Protein AF-A0A7S0NC81-F1 (afdb_monomer)

Foldseek 3Di:
DQDDFDADDPPVDVVSRVVSDDPCPPVSVVPDPDDDQWDWDDDDWKIKIKGQAPPDDPVQWDWDADQVQCWIWIDGPNDIDIDHHDPQWGDFPDWDCDPSMIITMTGGDDDD

Nearest PDB structures (foldseek):
  8elf-assembly1_B  TM=8.456E-01  e=1.551E-04  Arabidopsis thaliana
  8elf-assembly1_A  TM=8.293E-01  e=1.308E-04  Arabidopsis thaliana
  3eud-assembly3_C  TM=7.522E-01  e=1.593E-03  Saccharomyces cerevisiae
  3eud-assembly6_F  TM=7.547E-01  e=1.889E-03  Saccharomyces cerevisiae
  2k8q-assembly1_A  TM=7.021E-01  e=3.953E-03  Saccharomyces cerevisiae

Mean predicted aligned error: 7.85 Å

Structure (mmCIF, N/CA/C/O backbone):
data_AF-A0A7S0NC81-F1
#
_entry.id   AF-A0A7S0NC81-F1
#
loop_
_atom_site.group_PDB
_atom_site.id
_atom_site.type_symbol
_atom_site.label_atom_id
_atom_site.label_alt_id
_atom_site.label_comp_id
_atom_site.label_asym_id
_atom_site.label_entity_id
_atom_site.label_seq_id
_atom_site.pdbx_PDB_ins_code
_atom_site.Cartn_x
_atom_site.Cartn_y
_atom_site.Cartn_z
_atom_site.occupancy
_atom_site.B_iso_or_equiv
_atom_site.auth_seq_id
_atom_site.auth_comp_id
_atom_site.auth_asym_id
_atom_site.auth_atom_id
_atom_site.pdbx_PDB_model_num
ATOM 1 N N . ARG A 1 1 ? -0.190 -4.709 -15.721 1.00 59.72 1 ARG A N 1
ATOM 2 C CA . ARG A 1 1 ? 1.254 -5.066 -15.777 1.00 59.72 1 ARG A CA 1
ATOM 3 C C . ARG A 1 1 ? 2.016 -3.852 -16.285 1.00 59.72 1 ARG A C 1
ATOM 5 O O . ARG A 1 1 ? 1.555 -3.262 -17.250 1.00 59.72 1 ARG A O 1
ATOM 12 N N . LEU A 1 2 ? 3.126 -3.490 -15.638 1.00 68.62 2 LEU A N 1
ATOM 13 C CA . LEU A 1 2 ? 4.000 -2.402 -16.091 1.00 68.62 2 LEU A CA 1
ATOM 14 C C . LEU A 1 2 ? 4.603 -2.730 -17.467 1.00 68.62 2 LEU A C 1
ATOM 16 O O . LEU A 1 2 ? 4.988 -3.886 -17.679 1.00 68.62 2 LEU A O 1
ATOM 20 N N . PRO A 1 3 ? 4.698 -1.758 -18.389 1.00 75.62 3 PRO A N 1
ATOM 21 C CA . PRO A 1 3 ? 5.442 -1.959 -19.619 1.00 75.62 3 PRO A CA 1
ATOM 22 C C . PRO A 1 3 ? 6.932 -2.122 -19.287 1.00 75.62 3 PRO A C 1
ATOM 24 O O . PRO A 1 3 ? 7.490 -1.386 -18.473 1.00 75.62 3 PRO A O 1
ATOM 27 N N . VAL A 1 4 ? 7.567 -3.126 -19.890 1.00 81.88 4 VAL A N 1
ATOM 28 C CA . VAL A 1 4 ? 8.994 -3.416 -19.712 1.00 81.88 4 VAL A CA 1
ATOM 29 C C . VAL A 1 4 ? 9.707 -3.089 -21.014 1.00 81.88 4 VAL A C 1
ATOM 31 O O . VAL A 1 4 ? 9.436 -3.715 -22.039 1.00 81.88 4 VAL A O 1
ATOM 34 N N . PHE A 1 5 ? 10.638 -2.141 -20.961 1.00 83.44 5 PHE A N 1
ATOM 35 C CA . PHE A 1 5 ? 11.453 -1.748 -22.108 1.00 83.44 5 PHE A CA 1
ATOM 36 C C . PHE A 1 5 ? 12.825 -2.398 -22.007 1.00 83.44 5 PHE A C 1
ATOM 38 O O . PHE A 1 5 ? 13.465 -2.372 -20.955 1.00 83.44 5 PHE A O 1
ATOM 45 N N . ARG A 1 6 ? 13.282 -3.004 -23.104 1.00 86.88 6 ARG A N 1
ATOM 46 C CA . ARG A 1 6 ? 14.641 -3.536 -23.190 1.00 86.88 6 ARG A CA 1
ATOM 47 C C . ARG A 1 6 ? 15.541 -2.469 -23.782 1.00 86.88 6 ARG A C 1
ATOM 49 O O . ARG A 1 6 ? 15.322 -2.047 -24.912 1.00 86.88 6 ARG A O 1
ATOM 56 N N . LEU A 1 7 ? 16.548 -2.065 -23.019 1.00 88.38 7 LEU A N 1
ATOM 57 C CA . LEU A 1 7 ? 17.560 -1.129 -23.487 1.00 88.38 7 LEU A CA 1
ATOM 58 C C . LEU A 1 7 ? 18.722 -1.889 -24.142 1.00 88.38 7 LEU A C 1
ATOM 60 O O . LEU A 1 7 ? 19.076 -2.976 -23.670 1.00 88.38 7 LEU A O 1
ATOM 64 N N . PRO A 1 8 ? 19.320 -1.344 -25.215 1.00 88.12 8 PRO A N 1
ATOM 65 C CA . PRO A 1 8 ? 20.556 -1.881 -25.759 1.00 88.12 8 PRO A CA 1
ATOM 66 C C . PRO A 1 8 ? 21.715 -1.674 -24.763 1.00 88.12 8 PRO A C 1
ATOM 68 O O . PRO A 1 8 ? 21.668 -0.759 -23.936 1.00 88.12 8 PRO A O 1
ATOM 71 N N . PRO A 1 9 ? 22.765 -2.511 -24.812 1.00 87.50 9 PRO A N 1
ATOM 72 C CA . PRO A 1 9 ? 23.946 -2.330 -23.977 1.00 87.50 9 PRO A CA 1
ATOM 73 C C . PRO A 1 9 ? 24.643 -1.001 -24.298 1.00 87.50 9 PRO A C 1
ATOM 75 O O . PRO A 1 9 ? 24.825 -0.646 -25.463 1.00 87.50 9 PRO A O 1
ATOM 78 N N . LEU A 1 10 ? 25.059 -0.275 -23.258 1.00 83.81 10 LEU A N 1
ATOM 79 C CA . LEU A 1 10 ? 25.722 1.018 -23.403 1.00 83.81 10 LEU A CA 1
ATOM 80 C C . LEU A 1 10 ? 27.171 0.823 -23.882 1.00 83.81 10 LEU A C 1
ATOM 82 O O . LEU A 1 10 ? 28.087 0.665 -23.080 1.00 83.81 10 LEU A O 1
ATOM 86 N N . ALA A 1 11 ? 27.374 0.839 -25.199 1.00 84.12 11 ALA A N 1
ATOM 87 C CA . ALA A 1 11 ? 28.685 0.740 -25.851 1.00 84.12 11 ALA A CA 1
ATOM 88 C C . ALA A 1 11 ? 29.228 2.118 -26.290 1.00 84.12 11 ALA A C 1
ATOM 90 O O . ALA A 1 11 ? 29.854 2.245 -27.337 1.00 84.12 11 ALA A O 1
ATOM 91 N N . GLY A 1 12 ? 28.934 3.169 -25.517 1.00 84.44 12 GLY A N 1
ATOM 92 C CA . GLY A 1 12 ? 29.278 4.559 -25.849 1.00 84.44 12 GLY A CA 1
ATOM 93 C C . GLY A 1 12 ? 28.294 5.261 -26.795 1.00 84.44 12 GLY A C 1
ATOM 94 O O . GLY A 1 12 ? 28.376 6.476 -26.951 1.00 84.44 12 GLY A O 1
ATOM 95 N N . ASP A 1 13 ? 27.332 4.533 -27.367 1.00 86.75 13 ASP A N 1
ATOM 96 C CA . ASP A 1 13 ? 26.255 5.094 -28.186 1.00 86.75 13 ASP A CA 1
ATOM 9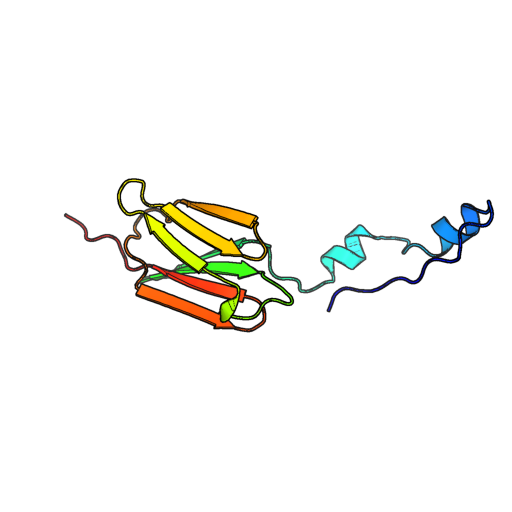7 C C . ASP A 1 13 ? 25.008 5.396 -27.339 1.00 86.75 13 ASP A C 1
ATOM 99 O O . ASP A 1 13 ? 24.139 4.548 -27.118 1.00 86.75 13 ASP A O 1
ATOM 103 N N . TRP A 1 14 ? 24.923 6.635 -26.855 1.00 88.44 14 TRP A N 1
ATOM 104 C CA . TRP A 1 14 ? 23.743 7.142 -26.152 1.00 88.44 14 TRP A CA 1
ATOM 105 C C . TRP A 1 14 ? 22.532 7.321 -27.074 1.00 88.44 14 TRP A C 1
ATOM 107 O O . TRP A 1 14 ? 21.403 7.247 -26.596 1.00 88.44 14 TRP A O 1
ATOM 117 N N . GLY A 1 15 ? 22.740 7.502 -28.383 1.00 89.19 15 GLY A N 1
ATOM 118 C CA . GLY A 1 15 ? 21.661 7.683 -29.352 1.00 89.19 15 GLY A CA 1
ATOM 119 C C . GLY A 1 15 ? 20.794 6.434 -29.476 1.00 89.19 15 GLY A C 1
ATOM 120 O O . GLY A 1 15 ? 19.568 6.532 -29.440 1.00 89.19 15 GLY A O 1
ATOM 121 N N . ALA A 1 16 ? 21.417 5.253 -29.521 1.00 87.12 16 ALA A N 1
ATOM 122 C CA . ALA A 1 16 ? 20.707 3.973 -29.519 1.00 87.12 16 ALA A CA 1
ATOM 123 C C . ALA A 1 16 ? 19.889 3.745 -28.235 1.00 87.12 16 ALA A C 1
ATOM 125 O O . ALA A 1 16 ? 18.769 3.236 -28.292 1.00 87.12 16 ALA A O 1
ATOM 126 N N . VAL A 1 17 ? 20.420 4.144 -27.073 1.00 89.19 17 VAL A N 1
ATOM 127 C CA . VAL A 1 17 ? 19.711 4.035 -25.787 1.00 89.19 17 VAL A CA 1
ATOM 128 C C . VAL A 1 17 ? 18.529 5.002 -25.735 1.00 89.19 17 VAL A C 1
ATOM 130 O O . VAL A 1 17 ? 17.425 4.588 -25.387 1.00 89.19 17 VAL A O 1
ATOM 133 N N . THR A 1 18 ? 18.723 6.265 -26.121 1.00 87.56 18 THR A N 1
ATOM 134 C CA . THR A 1 18 ? 17.650 7.269 -26.144 1.00 87.56 18 THR A CA 1
ATOM 135 C C . THR A 1 18 ? 16.569 6.926 -27.168 1.00 87.56 18 THR A C 1
ATOM 137 O O . THR A 1 18 ? 15.392 7.090 -26.871 1.00 87.56 18 THR A O 1
ATOM 140 N N . GLY A 1 19 ? 16.933 6.388 -28.335 1.00 87.00 19 GLY A N 1
ATOM 141 C CA . GLY A 1 19 ? 15.972 5.947 -29.350 1.00 87.00 19 GLY A CA 1
ATOM 142 C C . GLY A 1 19 ? 15.171 4.698 -28.963 1.00 87.00 19 GLY A C 1
ATOM 143 O O . GLY A 1 19 ? 14.086 4.484 -29.495 1.00 87.00 19 GLY A O 1
ATOM 144 N N . ALA A 1 20 ? 15.681 3.879 -28.037 1.00 86.25 20 ALA A N 1
ATOM 145 C CA . ALA A 1 20 ? 14.964 2.726 -27.489 1.00 86.25 20 ALA A CA 1
ATOM 146 C C . ALA A 1 20 ? 13.993 3.101 -26.357 1.00 86.25 20 ALA A C 1
ATOM 148 O O . ALA A 1 20 ? 13.147 2.286 -25.978 1.00 86.25 20 ALA A O 1
ATOM 149 N N . LEU A 1 21 ? 14.117 4.312 -25.800 1.00 86.81 21 LEU A N 1
ATOM 150 C CA . LEU A 1 21 ? 13.153 4.824 -24.837 1.00 86.81 21 LEU A CA 1
ATOM 151 C C . LEU A 1 21 ? 11.846 5.189 -25.548 1.00 86.81 21 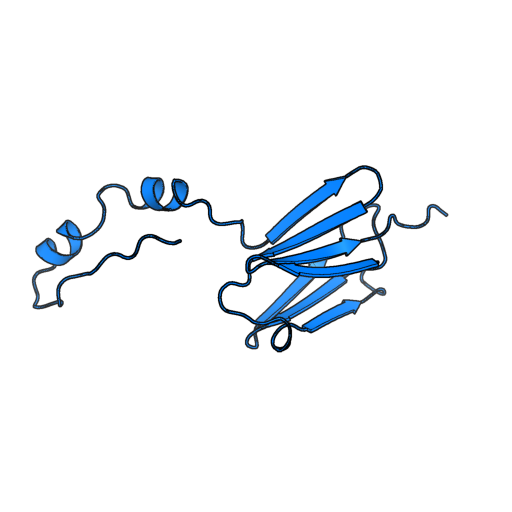LEU A C 1
ATOM 153 O O . LEU A 1 21 ? 11.850 5.618 -26.704 1.00 86.81 21 LEU A O 1
ATOM 157 N N . PRO A 1 22 ? 10.706 5.041 -24.865 1.00 82.44 22 PRO A N 1
ATOM 158 C CA . PRO A 1 22 ? 9.451 5.468 -25.438 1.00 82.44 22 PRO A CA 1
ATOM 159 C C . PRO A 1 22 ? 9.425 6.987 -25.603 1.00 82.44 22 PRO A C 1
ATOM 161 O O . PRO A 1 22 ? 9.829 7.720 -24.703 1.00 82.44 22 PRO A O 1
ATOM 164 N N . ALA A 1 23 ? 8.909 7.446 -26.747 1.00 80.06 23 ALA A N 1
ATOM 165 C CA . ALA A 1 23 ? 8.839 8.868 -27.090 1.00 80.06 23 ALA A CA 1
ATOM 166 C C . ALA A 1 23 ? 8.031 9.700 -26.079 1.00 80.06 23 ALA A C 1
ATOM 168 O O . ALA A 1 23 ? 8.292 10.887 -25.918 1.00 80.06 23 ALA A O 1
ATOM 169 N N . ASP A 1 24 ? 7.077 9.067 -25.392 1.00 77.56 24 ASP A N 1
ATOM 170 C CA . ASP A 1 24 ? 6.286 9.678 -24.330 1.00 77.56 24 ASP A CA 1
ATOM 171 C C . ASP A 1 24 ? 6.191 8.721 -23.134 1.00 77.56 24 ASP A C 1
ATOM 173 O O . ASP A 1 24 ? 5.305 7.864 -23.029 1.00 77.56 24 ASP A O 1
ATOM 177 N N . LEU A 1 25 ? 7.190 8.826 -22.258 1.00 77.06 25 LEU A N 1
ATOM 178 C CA . LEU A 1 25 ? 7.297 8.022 -21.045 1.00 77.06 25 LEU A CA 1
ATOM 179 C C . LEU A 1 25 ? 6.147 8.324 -20.070 1.00 77.06 25 LEU A C 1
ATOM 181 O O . LEU A 1 25 ? 5.648 7.411 -19.408 1.00 77.06 25 LEU A O 1
ATOM 185 N N . GLU A 1 26 ? 5.695 9.581 -20.017 1.00 75.50 26 GLU A N 1
ATOM 186 C CA . GLU A 1 26 ? 4.588 10.002 -19.158 1.00 75.50 26 GLU A CA 1
ATOM 187 C C . GLU A 1 26 ? 3.269 9.391 -19.627 1.00 75.50 26 GLU A C 1
ATOM 189 O O . GLU A 1 26 ? 2.611 8.719 -18.831 1.00 75.50 26 GLU A O 1
ATOM 194 N N . ALA A 1 27 ? 2.921 9.500 -20.913 1.00 73.38 27 ALA A N 1
ATOM 195 C CA . ALA A 1 27 ? 1.703 8.891 -21.448 1.00 73.38 27 ALA A CA 1
ATOM 196 C C . ALA A 1 27 ? 1.676 7.368 -21.259 1.00 73.38 27 ALA A C 1
ATOM 198 O O . ALA A 1 27 ? 0.627 6.800 -20.955 1.00 73.38 27 ALA A O 1
ATOM 199 N N . GLN A 1 28 ? 2.820 6.689 -21.381 1.00 71.12 28 GLN A N 1
ATOM 200 C CA . GLN A 1 28 ? 2.894 5.240 -21.162 1.00 71.12 28 GLN A CA 1
ATOM 201 C C . GLN A 1 28 ? 2.776 4.850 -19.689 1.00 71.12 28 GLN A C 1
ATOM 203 O O . GLN A 1 28 ? 2.180 3.816 -19.378 1.00 71.12 28 GLN A O 1
ATOM 208 N N . SER A 1 29 ? 3.289 5.676 -18.776 1.00 67.12 29 SER A N 1
ATOM 209 C CA . SER A 1 29 ? 3.050 5.491 -17.343 1.00 67.12 29 SER A CA 1
ATOM 210 C C . SER A 1 29 ? 1.590 5.761 -16.959 1.00 67.12 29 SER A C 1
ATOM 212 O O . SER A 1 29 ? 1.020 4.989 -16.192 1.00 67.12 29 SER A O 1
ATOM 214 N N . ALA A 1 30 ? 0.958 6.776 -17.556 1.00 66.00 30 ALA A N 1
ATOM 215 C CA . ALA A 1 30 ? -0.435 7.147 -17.317 1.00 66.00 30 ALA A CA 1
ATOM 216 C C . ALA A 1 30 ? -1.435 6.145 -17.920 1.00 66.00 30 ALA A C 1
ATOM 218 O O . ALA A 1 30 ? -2.512 5.930 -17.370 1.00 66.00 30 ALA A O 1
ATOM 219 N N . ALA A 1 31 ? -1.071 5.489 -19.026 1.00 63.97 31 ALA A N 1
ATOM 220 C CA . ALA A 1 31 ? -1.844 4.400 -19.623 1.00 63.97 31 ALA A CA 1
ATOM 221 C C . ALA A 1 31 ? -1.798 3.102 -18.7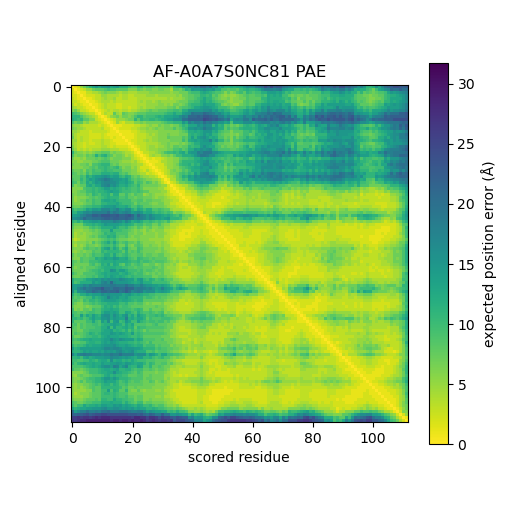94 1.00 63.97 31 ALA A C 1
ATOM 223 O O . ALA A 1 31 ? -2.576 2.175 -19.034 1.00 63.97 31 ALA A O 1
ATOM 224 N N . SER A 1 32 ? -0.883 3.006 -17.827 1.00 66.88 32 SER A N 1
ATOM 225 C CA . SER A 1 32 ? -0.778 1.851 -16.945 1.00 66.88 32 SER A CA 1
ATOM 226 C C . SER A 1 32 ? -1.839 1.941 -15.844 1.00 66.88 32 SER A C 1
ATOM 228 O O . SER A 1 32 ? -1.865 2.893 -15.072 1.00 66.88 32 SER A O 1
ATOM 230 N N . SER A 1 33 ? -2.702 0.927 -15.726 1.00 70.44 33 SER A N 1
ATOM 231 C CA . SER A 1 33 ? -3.776 0.862 -14.716 1.00 70.44 33 SER A CA 1
ATOM 232 C C . SER A 1 33 ? -3.257 0.514 -13.308 1.00 70.44 33 SER A C 1
ATOM 234 O O . SER A 1 33 ? -3.800 -0.363 -12.631 1.00 70.44 33 SER A O 1
ATOM 236 N N . ILE A 1 34 ? -2.140 1.107 -12.891 1.00 73.44 34 ILE A N 1
ATOM 237 C CA . ILE A 1 34 ? -1.523 0.799 -11.599 1.00 73.44 34 ILE A CA 1
ATOM 238 C C . ILE A 1 34 ? -2.321 1.512 -10.514 1.00 73.44 34 ILE A C 1
ATOM 240 O O . ILE A 1 34 ? -2.517 2.727 -10.614 1.00 73.44 34 ILE A O 1
ATOM 244 N N . PRO A 1 35 ? -2.754 0.797 -9.467 1.00 76.94 35 PRO A N 1
ATOM 245 C CA . PRO A 1 35 ? -3.322 1.443 -8.302 1.00 76.94 35 PRO A CA 1
ATOM 246 C C . PRO A 1 35 ? -2.318 2.439 -7.703 1.00 76.94 35 PRO A C 1
ATOM 248 O O . PRO A 1 35 ? -1.107 2.185 -7.709 1.00 76.94 35 PRO A O 1
ATOM 251 N N . PRO A 1 36 ? -2.784 3.566 -7.149 1.00 83.62 36 PRO A N 1
ATOM 252 C CA . PRO A 1 36 ? -1.894 4.464 -6.434 1.00 83.62 36 PRO A CA 1
ATOM 253 C C . PRO A 1 36 ? -1.237 3.722 -5.252 1.00 83.62 36 PRO A C 1
ATOM 255 O O . PRO A 1 36 ? -1.848 2.826 -4.663 1.00 83.62 36 PRO A O 1
ATOM 258 N N . PRO A 1 37 ? -0.014 4.108 -4.832 1.00 86.06 37 PRO A N 1
ATOM 259 C CA . PRO A 1 37 ? 0.679 3.457 -3.715 1.00 86.06 37 PRO A CA 1
ATOM 260 C C . PRO A 1 37 ? -0.145 3.416 -2.422 1.00 86.06 37 PRO A C 1
ATOM 262 O O . PRO A 1 37 ? 0.038 2.542 -1.572 1.00 86.06 37 PRO A O 1
ATOM 265 N N . THR A 1 38 ? -1.030 4.395 -2.239 1.00 88.25 38 THR A N 1
ATOM 266 C CA . THR A 1 38 ? -2.048 4.387 -1.193 1.00 88.25 38 THR A CA 1
ATOM 267 C C . THR A 1 38 ? -3.302 5.062 -1.710 1.00 88.25 38 THR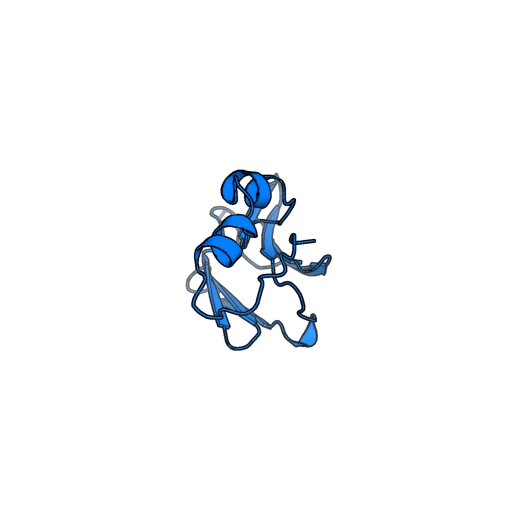 A C 1
ATOM 269 O O . THR A 1 38 ? -3.223 6.133 -2.307 1.00 88.25 38 THR A O 1
ATOM 272 N N . GLU A 1 39 ? -4.445 4.447 -1.448 1.00 89.31 39 GLU A N 1
ATOM 273 C CA . GLU A 1 39 ? -5.762 4.980 -1.776 1.00 89.31 39 GLU A CA 1
ATOM 274 C C . GLU A 1 39 ? -6.609 5.030 -0.510 1.00 89.31 39 GLU A C 1
ATOM 276 O O . GLU A 1 39 ? -6.612 4.079 0.271 1.00 89.31 39 GLU A O 1
ATOM 281 N N . VAL A 1 40 ? -7.343 6.121 -0.311 1.00 89.12 40 VAL A N 1
ATOM 282 C CA . VAL A 1 40 ? -8.308 6.249 0.782 1.00 89.12 40 VAL A CA 1
ATOM 283 C C . VAL A 1 40 ? -9.695 6.357 0.173 1.00 89.12 40 VAL A C 1
ATOM 285 O O . VAL A 1 40 ? -9.968 7.279 -0.592 1.00 89.12 40 VAL A O 1
ATOM 288 N N . ARG A 1 41 ? -10.582 5.434 0.540 1.00 87.75 41 ARG A N 1
ATOM 289 C CA . ARG A 1 41 ? -11.986 5.436 0.134 1.00 87.75 41 ARG A CA 1
ATOM 290 C C . ARG A 1 41 ? -12.866 5.488 1.371 1.00 87.75 41 ARG A C 1
ATOM 292 O O . ARG A 1 41 ? -12.796 4.598 2.212 1.00 87.75 41 ARG A O 1
ATOM 299 N N . ALA A 1 42 ? -13.688 6.521 1.488 1.00 84.00 42 ALA A N 1
ATOM 300 C CA . ALA A 1 42 ? -14.662 6.655 2.564 1.00 84.00 42 ALA A CA 1
ATOM 301 C C . ALA A 1 42 ? -16.069 6.488 1.984 1.00 84.00 42 ALA A C 1
ATOM 303 O O . ALA A 1 42 ? -16.463 7.241 1.097 1.00 84.00 42 ALA A O 1
ATOM 304 N N . GLU A 1 43 ? -16.813 5.501 2.476 1.00 80.31 43 GLU A N 1
ATOM 305 C CA . GLU A 1 43 ? -18.213 5.259 2.122 1.00 80.31 43 GLU A CA 1
ATOM 306 C C . GLU A 1 43 ? -19.083 5.372 3.382 1.00 80.31 43 GLU A C 1
ATOM 308 O O . GLU A 1 43 ? -18.583 5.281 4.505 1.00 80.31 43 GLU A O 1
ATOM 313 N N . ALA A 1 44 ? -20.390 5.594 3.217 1.00 70.44 44 ALA A N 1
ATOM 314 C CA . ALA A 1 44 ? -21.318 5.761 4.335 1.00 70.44 44 ALA A CA 1
ATOM 315 C C . ALA A 1 44 ? -21.393 4.479 5.192 1.00 70.44 44 ALA A C 1
ATOM 317 O O . ALA A 1 44 ? -22.181 3.579 4.921 1.00 70.44 44 ALA A O 1
ATOM 318 N N . GLY A 1 45 ? -20.542 4.397 6.220 1.00 77.38 45 GLY A N 1
ATOM 319 C CA . GLY A 1 45 ? -20.466 3.285 7.171 1.00 77.38 45 GLY A CA 1
ATOM 320 C C . GLY A 1 45 ? -19.075 2.668 7.346 1.00 77.38 45 GLY A C 1
ATOM 321 O O . GLY A 1 45 ? -18.860 1.986 8.345 1.00 77.38 45 GLY A O 1
ATOM 322 N N . ALA A 1 46 ? -18.121 2.914 6.440 1.00 82.94 46 ALA A N 1
ATOM 323 C CA . ALA A 1 46 ? -16.753 2.406 6.564 1.00 82.94 46 ALA A CA 1
ATOM 324 C C . ALA A 1 46 ? -15.750 3.208 5.722 1.00 82.94 46 ALA A C 1
ATOM 326 O O . ALA A 1 46 ? -16.043 3.626 4.603 1.00 82.94 46 ALA A O 1
ATOM 327 N N . ALA A 1 47 ? -14.526 3.346 6.231 1.00 90.19 47 ALA A N 1
ATOM 328 C CA . ALA A 1 47 ? -13.388 3.792 5.434 1.00 90.19 47 ALA A CA 1
ATOM 329 C C . ALA A 1 47 ? -12.505 2.598 5.110 1.00 90.19 47 ALA A C 1
ATOM 331 O O . ALA A 1 47 ? -12.269 1.744 5.960 1.00 90.19 47 ALA A O 1
ATOM 332 N N . THR A 1 48 ? -11.993 2.554 3.889 1.00 90.81 48 THR A N 1
ATOM 333 C CA . THR A 1 48 ? -10.992 1.589 3.456 1.00 90.81 48 THR A CA 1
ATOM 334 C C . THR A 1 48 ? -9.752 2.333 2.997 1.00 90.81 48 THR A C 1
ATOM 336 O O . THR A 1 48 ? -9.836 3.236 2.168 1.00 90.81 48 THR A O 1
ATOM 339 N N . VAL A 1 49 ? -8.598 1.944 3.530 1.00 91.62 49 VAL A N 1
ATOM 340 C CA . VAL A 1 49 ? -7.298 2.374 3.023 1.00 91.62 49 VAL A CA 1
ATOM 341 C C . VAL A 1 49 ? -6.641 1.195 2.326 1.00 91.62 49 VAL A C 1
ATOM 343 O O . VAL A 1 49 ? -6.448 0.141 2.934 1.00 91.62 49 VAL A O 1
ATOM 346 N N . SER A 1 50 ? -6.318 1.368 1.051 1.00 92.00 50 SER A N 1
ATOM 347 C CA . SER A 1 50 ? -5.657 0.364 0.222 1.00 92.00 50 SER A CA 1
ATOM 348 C C . SER A 1 50 ? -4.182 0.713 0.072 1.00 92.00 50 SER A C 1
ATOM 350 O O . SER A 1 50 ? -3.849 1.857 -0.227 1.00 92.00 50 SER A O 1
ATOM 352 N N . PHE A 1 51 ? -3.302 -0.268 0.236 1.00 91.12 51 PHE A N 1
ATOM 353 C CA . PHE A 1 51 ? -1.872 -0.152 -0.032 1.00 91.12 51 PHE A CA 1
ATOM 354 C C . PHE A 1 51 ? -1.493 -1.087 -1.161 1.00 91.12 51 PHE A C 1
ATOM 356 O O . PHE A 1 51 ? -1.658 -2.296 -1.013 1.00 91.12 51 PHE A O 1
ATOM 363 N N . PHE A 1 52 ? -0.953 -0.542 -2.245 1.00 90.81 52 PHE A N 1
ATOM 364 C CA . PHE A 1 52 ? -0.414 -1.352 -3.327 1.00 90.81 52 PHE A CA 1
ATOM 365 C C . PHE A 1 52 ? 0.974 -1.876 -2.937 1.00 90.81 52 PHE A C 1
ATOM 367 O O . PHE A 1 52 ? 1.906 -1.101 -2.715 1.00 90.81 52 PHE A O 1
ATOM 374 N N . LEU A 1 53 ? 1.081 -3.194 -2.800 1.00 90.31 53 LEU A N 1
ATOM 375 C CA . LEU A 1 53 ? 2.230 -3.951 -2.309 1.00 90.31 53 LEU A CA 1
ATOM 376 C C . LEU A 1 53 ? 2.526 -5.115 -3.281 1.00 90.31 53 LEU A C 1
ATOM 378 O O . LEU A 1 53 ? 2.323 -6.279 -2.929 1.00 90.31 53 LEU A O 1
ATOM 382 N N . PRO A 1 54 ? 2.976 -4.821 -4.516 1.00 89.38 54 PRO A N 1
ATOM 383 C CA . PRO A 1 54 ? 3.173 -5.835 -5.546 1.00 89.38 54 PRO A CA 1
ATOM 384 C C . PRO A 1 54 ? 4.296 -6.810 -5.204 1.00 89.38 54 PRO A C 1
ATOM 386 O O . PRO A 1 54 ? 5.361 -6.411 -4.731 1.00 89.38 54 PRO A O 1
ATOM 389 N N . GLY A 1 55 ? 4.069 -8.091 -5.502 1.00 88.12 55 GLY A N 1
ATOM 390 C CA . GLY A 1 55 ? 5.070 -9.145 -5.313 1.00 88.12 55 GLY A CA 1
ATOM 391 C C . GLY A 1 55 ? 5.258 -9.584 -3.860 1.00 88.12 55 GLY A C 1
ATOM 392 O O . GLY A 1 55 ? 6.198 -10.321 -3.574 1.00 88.12 55 GLY A O 1
ATOM 393 N N . LEU A 1 56 ? 4.371 -9.150 -2.961 1.00 89.56 56 LEU A N 1
ATOM 394 C CA . LEU A 1 56 ? 4.364 -9.540 -1.558 1.00 89.56 56 LEU A CA 1
ATOM 395 C C . LEU A 1 56 ? 3.264 -10.549 -1.261 1.00 89.56 56 LEU A C 1
ATOM 397 O O . LEU A 1 56 ? 2.156 -10.482 -1.789 1.00 89.56 56 LEU A O 1
ATOM 401 N N . SER A 1 57 ? 3.556 -11.467 -0.349 1.00 86.56 57 SER A N 1
ATOM 402 C CA . SER A 1 57 ? 2.560 -12.349 0.240 1.00 86.56 57 SER A CA 1
ATOM 403 C C . SER A 1 57 ? 2.022 -11.774 1.551 1.00 86.56 57 SER A C 1
ATOM 405 O O . SER A 1 57 ? 2.673 -10.994 2.248 1.00 86.56 57 SER A O 1
ATOM 407 N N . LYS A 1 58 ? 0.834 -12.232 1.963 1.00 86.75 58 LYS A N 1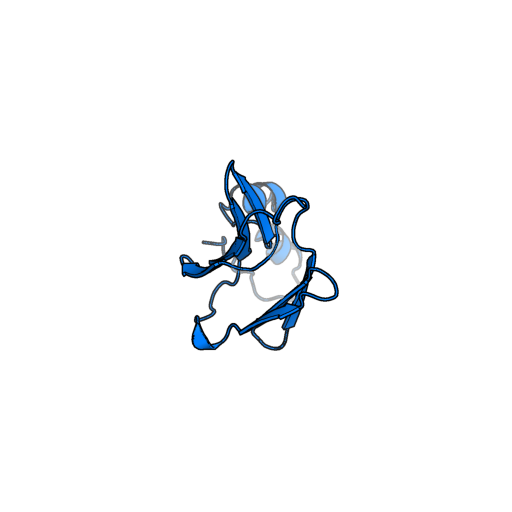
ATOM 408 C CA . LYS A 1 58 ? 0.224 -11.846 3.246 1.00 86.75 58 LYS A CA 1
ATOM 409 C C . LYS A 1 58 ? 1.149 -12.085 4.452 1.00 86.75 58 LYS A C 1
ATOM 411 O O . LYS A 1 58 ? 1.053 -11.354 5.432 1.00 86.75 58 LYS A O 1
ATOM 416 N N . ALA A 1 59 ? 2.005 -13.107 4.406 1.00 88.88 59 ALA A N 1
ATOM 417 C CA . ALA A 1 59 ? 2.902 -13.456 5.511 1.00 88.88 59 ALA A CA 1
ATOM 418 C C . ALA A 1 59 ? 4.018 -12.419 5.730 1.00 88.88 59 ALA A C 1
ATOM 420 O O . ALA A 1 59 ? 4.559 -12.318 6.828 1.00 88.88 59 ALA A O 1
ATOM 421 N N . GLU A 1 60 ? 4.335 -11.636 4.702 1.00 89.00 60 GLU A N 1
ATOM 422 C CA . GLU A 1 60 ? 5.415 -10.645 4.702 1.00 89.00 60 GLU A CA 1
ATOM 423 C C . GLU A 1 60 ? 4.927 -9.242 5.081 1.00 89.00 60 GLU A C 1
ATOM 425 O O . GLU A 1 60 ? 5.717 -8.298 5.134 1.00 89.00 60 GLU A O 1
ATOM 430 N N . VAL A 1 61 ? 3.627 -9.103 5.356 1.00 90.94 61 VAL A N 1
ATOM 431 C CA . VAL A 1 61 ? 2.978 -7.832 5.666 1.00 90.94 61 VAL A CA 1
ATOM 432 C C . VAL A 1 61 ? 2.463 -7.849 7.099 1.00 90.94 61 VAL A C 1
ATOM 434 O O . VAL A 1 61 ? 1.654 -8.693 7.490 1.00 90.94 61 VAL A O 1
ATOM 437 N N . ARG A 1 62 ? 2.896 -6.869 7.892 1.00 91.94 62 ARG A N 1
ATOM 438 C CA . ARG A 1 62 ? 2.465 -6.681 9.276 1.00 91.94 62 ARG A CA 1
ATOM 439 C C . ARG A 1 62 ? 1.659 -5.400 9.416 1.00 91.94 62 ARG A C 1
ATOM 441 O O . ARG A 1 62 ? 2.118 -4.324 9.049 1.00 91.94 62 ARG A O 1
ATOM 448 N N . LEU A 1 63 ? 0.475 -5.518 10.006 1.00 91.88 63 LEU A N 1
ATOM 449 C CA . LEU A 1 63 ? -0.402 -4.393 10.312 1.00 91.88 63 LEU A CA 1
ATOM 450 C C . LEU A 1 63 ? -0.464 -4.187 11.827 1.00 91.88 63 LEU A C 1
ATOM 452 O O . LEU A 1 63 ? -0.853 -5.096 12.557 1.00 91.88 63 LEU A O 1
ATOM 456 N N . THR A 1 64 ? -0.115 -2.991 12.295 1.00 90.69 64 THR A N 1
ATOM 457 C CA . THR A 1 64 ? -0.207 -2.615 13.712 1.00 90.69 64 THR A CA 1
ATOM 458 C C . THR A 1 64 ? -1.004 -1.326 13.858 1.00 90.69 64 THR A C 1
ATOM 460 O O . THR A 1 64 ? -0.621 -0.295 13.315 1.00 90.69 64 THR A O 1
ATOM 463 N N . GLN A 1 65 ? -2.093 -1.353 14.626 1.00 88.31 65 GLN A N 1
ATOM 464 C CA . GLN A 1 65 ? -2.865 -0.150 14.940 1.00 88.31 65 GLN A CA 1
ATOM 465 C C . GLN A 1 65 ? -2.412 0.457 16.272 1.00 88.31 65 GLN A C 1
ATOM 467 O O . GLN A 1 65 ? -2.336 -0.236 17.286 1.00 88.31 65 GLN A O 1
ATOM 472 N N . ARG A 1 66 ? -2.168 1.769 16.283 1.00 85.12 66 ARG A N 1
ATOM 473 C CA . ARG A 1 66 ? -1.864 2.554 17.483 1.00 85.12 66 ARG A CA 1
ATOM 474 C C . ARG A 1 66 ? -3.010 3.524 17.759 1.00 85.12 66 ARG A C 1
ATOM 476 O O . ARG A 1 66 ? -3.132 4.563 17.119 1.00 85.12 66 ARG A O 1
ATOM 483 N N . MET A 1 67 ? -3.847 3.191 18.744 1.00 73.75 67 MET A N 1
ATOM 484 C CA . MET A 1 67 ? -5.029 3.998 19.092 1.00 73.75 67 MET A CA 1
ATOM 485 C C . MET A 1 67 ? -4.676 5.352 19.728 1.00 73.75 67 MET A C 1
ATOM 487 O O . MET A 1 67 ? -5.458 6.285 19.592 1.00 73.75 67 MET A O 1
ATOM 491 N N . VAL A 1 68 ? -3.505 5.478 20.371 1.00 77.31 68 VAL A N 1
ATOM 492 C CA . VAL A 1 68 ? -3.070 6.713 21.060 1.00 77.31 68 VAL A CA 1
ATOM 493 C C . VAL A 1 68 ? -2.985 7.902 20.099 1.00 77.31 68 VAL A C 1
ATOM 495 O O . VAL A 1 68 ? -3.487 8.973 20.416 1.00 77.31 68 VAL A O 1
ATOM 498 N N . ASN A 1 69 ? -2.435 7.687 18.902 1.00 79.75 69 ASN A N 1
ATOM 499 C CA . ASN A 1 69 ? -2.268 8.730 17.886 1.00 79.75 69 ASN A CA 1
ATOM 500 C C . ASN A 1 69 ? -3.265 8.600 16.726 1.00 79.75 69 ASN A C 1
ATOM 502 O O . ASN A 1 69 ? -3.132 9.299 15.730 1.00 79.75 69 ASN A O 1
ATOM 506 N N . ARG A 1 70 ? -4.245 7.686 16.821 1.00 86.75 70 ARG A N 1
ATOM 507 C CA . ARG A 1 70 ? -5.118 7.301 15.696 1.00 86.75 70 ARG A CA 1
ATOM 508 C C . ARG A 1 70 ? -4.298 6.984 14.433 1.00 86.75 70 ARG A C 1
ATOM 510 O O . ARG A 1 70 ? -4.583 7.486 13.352 1.00 86.75 70 ARG A O 1
ATOM 517 N N . GLU A 1 71 ? -3.285 6.133 14.575 1.00 89.69 71 GLU A N 1
ATOM 518 C CA . GLU A 1 71 ? -2.353 5.771 13.501 1.00 89.69 71 GLU A CA 1
ATOM 519 C C . GLU A 1 71 ? -2.409 4.275 13.185 1.00 89.69 71 GLU A C 1
ATOM 521 O O . GLU A 1 71 ? -2.663 3.430 14.053 1.00 89.69 71 GLU A O 1
ATOM 526 N N . VAL A 1 72 ? -2.100 3.935 11.938 1.00 89.94 72 VAL A N 1
ATOM 527 C CA . VAL A 1 72 ? -1.840 2.567 11.498 1.00 89.94 72 VAL A CA 1
ATOM 528 C C . VAL A 1 72 ? -0.443 2.484 10.901 1.00 89.94 72 VAL A C 1
ATOM 530 O O . VAL A 1 72 ? -0.064 3.274 10.042 1.00 89.94 72 VAL A O 1
ATOM 533 N N . LEU A 1 73 ? 0.321 1.505 11.371 1.00 91.62 73 LEU A N 1
ATOM 534 C CA . LEU A 1 73 ? 1.635 1.151 10.866 1.00 91.62 73 LEU A CA 1
ATOM 535 C C . LEU A 1 73 ? 1.510 -0.101 9.996 1.00 91.62 73 LEU A C 1
ATOM 537 O O . LEU A 1 73 ? 1.072 -1.151 10.470 1.00 91.62 73 LEU A O 1
ATOM 541 N N . VAL A 1 74 ? 1.939 0.016 8.745 1.00 91.50 74 VAL A N 1
ATOM 542 C CA . VAL A 1 74 ? 2.144 -1.106 7.829 1.00 91.50 74 VAL A CA 1
ATOM 543 C C . VAL A 1 74 ? 3.644 -1.345 7.708 1.00 91.50 74 VAL A C 1
ATOM 545 O O . VAL A 1 74 ? 4.387 -0.437 7.336 1.00 91.50 74 VAL A O 1
ATOM 548 N N . GLU A 1 75 ? 4.092 -2.553 8.03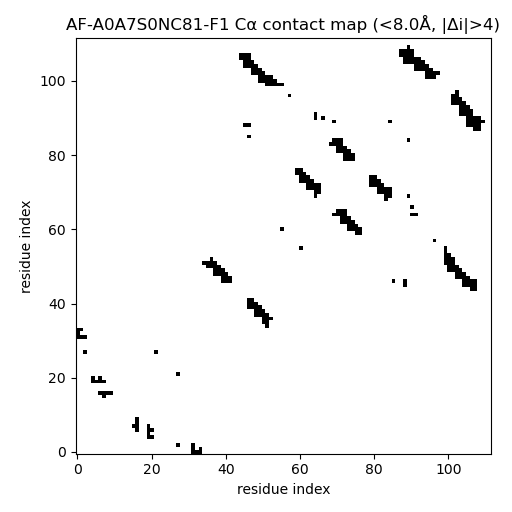8 1.00 91.75 75 GLU A N 1
ATOM 549 C CA . GLU A 1 75 ? 5.470 -2.997 7.828 1.00 91.75 75 GLU A CA 1
ATOM 550 C C . GLU A 1 75 ? 5.495 -4.074 6.739 1.00 91.75 75 GLU A C 1
ATOM 552 O O . GLU A 1 75 ? 4.771 -5.064 6.837 1.00 91.75 75 GLU A O 1
ATOM 557 N N . ALA A 1 76 ? 6.320 -3.888 5.711 1.00 89.69 76 ALA A N 1
ATOM 558 C CA . ALA A 1 76 ? 6.506 -4.851 4.625 1.00 89.69 76 ALA A CA 1
ATOM 559 C C . ALA A 1 76 ? 7.906 -4.688 4.018 1.00 89.69 76 ALA A C 1
ATOM 561 O O . ALA A 1 76 ? 8.374 -3.560 3.879 1.00 89.69 76 ALA A O 1
ATOM 562 N N . CYS A 1 77 ? 8.599 -5.783 3.682 1.00 84.88 77 CYS A N 1
ATOM 563 C CA . CYS A 1 77 ? 9.968 -5.753 3.122 1.00 84.88 77 CYS A CA 1
ATOM 564 C C . CYS A 1 77 ? 10.975 -4.875 3.899 1.00 84.88 77 CYS A C 1
ATOM 566 O O . CYS A 1 77 ? 11.852 -4.250 3.308 1.00 84.88 77 CYS A O 1
ATOM 568 N N . GLY A 1 78 ? 10.836 -4.764 5.224 1.00 85.50 78 GLY A N 1
ATOM 569 C CA . GLY A 1 78 ? 11.679 -3.876 6.039 1.00 85.50 78 GLY A CA 1
ATOM 570 C C . GLY A 1 78 ? 11.368 -2.378 5.898 1.00 85.50 78 GLY A C 1
ATOM 571 O O . GLY A 1 78 ? 12.011 -1.562 6.554 1.00 85.50 78 GLY A O 1
ATOM 572 N N . GLN A 1 79 ? 10.366 -2.002 5.102 1.00 87.62 79 GLN A N 1
ATOM 573 C CA . GLN A 1 79 ? 9.819 -0.652 5.047 1.00 87.62 79 GLN A CA 1
ATOM 574 C C . GLN A 1 79 ? 8.679 -0.478 6.048 1.00 87.62 79 GLN A C 1
ATOM 576 O O . GLN A 1 79 ? 7.967 -1.424 6.389 1.00 87.62 79 GLN A O 1
ATOM 581 N N . ARG A 1 80 ? 8.506 0.762 6.512 1.00 90.56 80 ARG A N 1
ATOM 582 C CA . ARG A 1 80 ? 7.475 1.161 7.469 1.00 90.56 80 ARG A CA 1
ATOM 583 C C . ARG A 1 80 ? 6.692 2.333 6.915 1.00 90.56 80 ARG A C 1
ATOM 585 O O . ARG A 1 80 ? 7.276 3.370 6.609 1.00 90.56 80 ARG A O 1
ATOM 592 N N . ARG A 1 81 ? 5.374 2.187 6.844 1.00 89.38 81 ARG A N 1
ATOM 593 C CA . ARG A 1 81 ? 4.462 3.260 6.455 1.00 89.38 81 ARG A CA 1
ATOM 594 C C . ARG A 1 81 ? 3.483 3.526 7.583 1.00 89.38 81 ARG A C 1
ATOM 596 O O . ARG A 1 81 ? 2.726 2.639 7.966 1.00 89.38 81 ARG A O 1
ATOM 603 N N . ILE A 1 82 ? 3.528 4.741 8.118 1.00 89.75 82 ILE A N 1
ATOM 604 C CA . ILE A 1 82 ? 2.563 5.222 9.105 1.00 89.75 82 ILE A CA 1
ATOM 605 C C . ILE A 1 82 ? 1.524 6.046 8.356 1.00 89.75 82 ILE A C 1
ATOM 607 O O . ILE A 1 82 ? 1.872 6.927 7.572 1.00 89.75 82 ILE A O 1
ATOM 611 N N . ILE A 1 83 ? 0.258 5.734 8.586 1.00 88.81 83 ILE A N 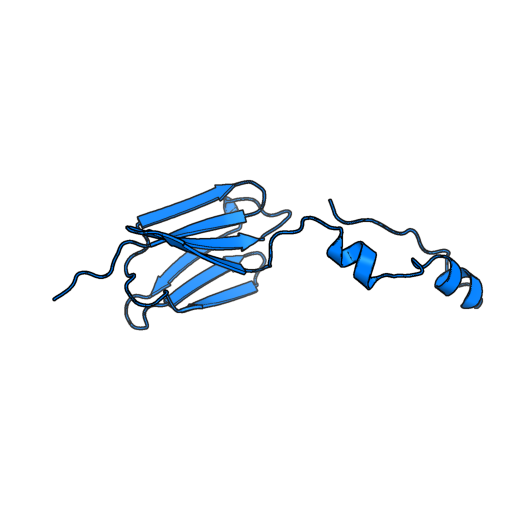1
ATOM 612 C CA . ILE A 1 83 ? -0.882 6.497 8.088 1.00 88.81 83 ILE A CA 1
ATOM 613 C C . ILE A 1 83 ? -1.745 6.946 9.258 1.00 88.81 83 ILE A C 1
ATOM 615 O O . ILE A 1 83 ? -2.048 6.170 10.169 1.00 88.81 83 ILE A O 1
ATOM 619 N N . THR A 1 84 ? -2.177 8.197 9.201 1.00 88.50 84 THR A N 1
ATOM 620 C CA . THR A 1 84 ? -3.212 8.714 10.091 1.00 88.50 84 THR A CA 1
ATOM 621 C C . THR A 1 84 ? -4.555 8.133 9.669 1.00 88.50 84 THR A C 1
ATOM 623 O O . THR A 1 84 ? -4.878 8.074 8.481 1.00 88.50 84 THR A O 1
ATOM 626 N N . ILE A 1 85 ? -5.338 7.672 10.639 1.00 86.56 85 ILE A N 1
ATOM 627 C CA . ILE A 1 85 ? -6.688 7.167 10.396 1.00 86.56 85 ILE A CA 1
ATOM 628 C C . ILE A 1 85 ? -7.560 8.342 9.929 1.00 86.56 85 ILE A C 1
ATOM 630 O O . ILE A 1 85 ? -7.533 9.388 10.582 1.00 86.56 85 ILE A O 1
ATOM 634 N N . PRO A 1 86 ? -8.344 8.185 8.846 1.00 84.38 86 PRO A N 1
ATOM 635 C CA . PRO A 1 86 ? -9.222 9.243 8.361 1.00 84.38 86 PRO A CA 1
ATOM 636 C C . PRO A 1 86 ? -10.179 9.769 9.440 1.00 84.38 86 PRO A C 1
ATOM 638 O O . PRO A 1 86 ? -10.625 9.035 10.333 1.00 84.38 86 PRO A O 1
ATOM 641 N N . ASP A 1 87 ? -10.527 11.050 9.351 1.00 83.69 87 ASP A N 1
ATOM 642 C CA . ASP A 1 87 ? -11.457 11.674 10.288 1.00 83.69 87 ASP A CA 1
ATOM 643 C C . ASP A 1 87 ? -12.842 11.025 10.238 1.00 83.69 87 ASP A C 1
ATOM 645 O O . ASP A 1 87 ? -13.318 10.604 9.187 1.00 83.69 87 ASP A O 1
ATOM 649 N N . GLY A 1 88 ? -13.473 10.885 11.406 1.00 84.62 88 GLY A N 1
ATOM 650 C CA . GLY A 1 88 ? -14.741 10.163 11.543 1.00 84.62 88 GLY A CA 1
ATOM 651 C C . GLY A 1 88 ? -14.616 8.636 11.612 1.00 84.62 88 GLY A C 1
ATOM 652 O O . GLY A 1 88 ? -15.625 7.973 11.829 1.00 84.62 88 GLY A O 1
ATOM 653 N N . TYR A 1 89 ? -13.406 8.069 11.509 1.00 86.44 89 TYR A N 1
ATOM 654 C CA . TYR A 1 89 ? -13.156 6.626 11.627 1.00 86.44 89 TYR A CA 1
ATOM 655 C C . TYR A 1 89 ? -12.206 6.282 12.782 1.00 86.44 89 TYR A C 1
ATOM 657 O O . TYR A 1 89 ? -11.438 7.116 13.268 1.00 86.44 89 TYR A O 1
ATOM 665 N N . GLY A 1 90 ? -12.280 5.047 13.272 1.00 85.81 90 GLY A N 1
ATOM 666 C CA . GLY A 1 90 ? -11.589 4.600 14.478 1.00 85.81 90 GLY A CA 1
ATOM 667 C C . GLY A 1 90 ? -10.867 3.272 14.299 1.00 85.81 90 GLY A C 1
ATOM 668 O O . GLY A 1 90 ? -9.866 3.166 13.595 1.00 85.81 90 GLY A O 1
ATOM 669 N N . LYS A 1 91 ? -11.326 2.246 15.015 1.00 88.19 91 LYS A N 1
ATOM 670 C CA . LYS A 1 91 ? -10.655 0.943 15.068 1.00 88.19 91 LYS A CA 1
ATOM 671 C C . LYS A 1 91 ? -10.655 0.256 13.694 1.00 88.19 91 LYS A C 1
ATOM 673 O O . LYS A 1 91 ? -11.646 0.324 12.969 1.00 88.19 91 LYS A O 1
ATOM 678 N N . VAL A 1 92 ? -9.570 -0.449 13.372 1.00 90.69 92 VAL A N 1
ATOM 679 C CA . VAL A 1 92 ? -9.526 -1.377 12.237 1.00 90.69 92 VAL A CA 1
ATOM 68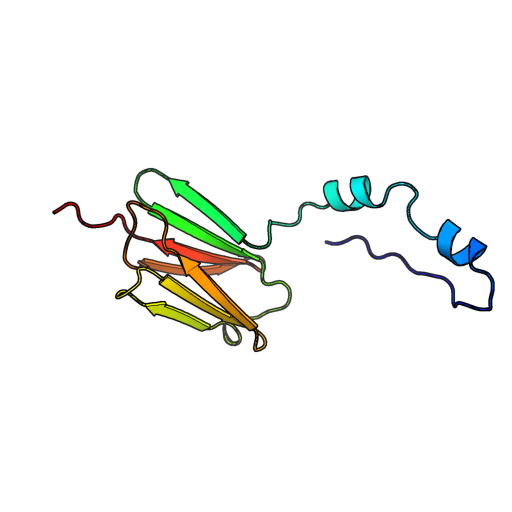0 C C . VAL A 1 92 ? -10.502 -2.520 12.513 1.00 90.69 92 VAL A C 1
ATOM 682 O O . VAL A 1 92 ? -10.412 -3.193 13.542 1.00 90.69 92 VAL A O 1
ATOM 685 N N . THR A 1 93 ? -11.445 -2.733 11.603 1.00 90.31 93 THR A N 1
ATOM 686 C CA . THR A 1 93 ? -12.433 -3.819 11.674 1.00 90.31 93 THR A CA 1
ATOM 687 C C . THR A 1 93 ? -12.018 -5.033 10.864 1.00 90.31 93 THR A C 1
ATOM 689 O O . THR A 1 93 ? -12.428 -6.146 11.180 1.00 90.31 93 THR A O 1
ATOM 692 N N . GLY A 1 94 ? -11.178 -4.840 9.849 1.00 90.06 94 GLY A N 1
ATOM 693 C CA . GLY A 1 94 ? -10.696 -5.922 9.009 1.00 90.06 94 GLY A CA 1
ATOM 694 C C . GLY A 1 94 ? -9.497 -5.514 8.169 1.00 90.06 94 GLY A C 1
ATOM 695 O O . GLY A 1 94 ? -9.260 -4.334 7.915 1.00 90.06 94 GLY A O 1
ATOM 696 N N . ALA A 1 95 ? -8.743 -6.518 7.735 1.00 91.75 95 ALA A N 1
ATOM 697 C CA . ALA A 1 95 ? -7.678 -6.360 6.761 1.00 91.75 95 ALA A CA 1
ATOM 698 C C . ALA A 1 95 ? -7.688 -7.553 5.801 1.00 91.75 95 ALA A C 1
ATOM 700 O O . ALA A 1 95 ? -7.720 -8.708 6.238 1.00 91.75 95 ALA A O 1
ATOM 701 N N . LYS A 1 96 ? -7.656 -7.278 4.497 1.00 92.31 96 LYS A N 1
ATOM 702 C CA . LYS A 1 96 ? -7.590 -8.292 3.440 1.00 92.31 96 LYS A CA 1
ATOM 703 C C . LYS A 1 96 ? -6.420 -7.975 2.520 1.00 92.31 96 LYS A C 1
ATOM 705 O O . LYS A 1 96 ? -6.247 -6.827 2.132 1.00 92.31 96 LYS A O 1
ATOM 710 N N . PHE A 1 97 ? -5.645 -8.993 2.169 1.00 91.88 97 PHE A N 1
ATOM 711 C CA . PHE A 1 97 ? -4.657 -8.899 1.101 1.00 91.88 97 PHE A CA 1
ATOM 712 C C . PHE A 1 97 ? -5.252 -9.535 -0.158 1.00 91.88 97 PHE A C 1
ATOM 714 O O . PHE A 1 97 ? -5.682 -10.689 -0.094 1.00 91.88 97 PHE A O 1
ATOM 721 N N . ASP A 1 98 ? -5.368 -8.771 -1.239 1.00 89.94 98 ASP A N 1
ATOM 722 C CA . ASP A 1 98 ? -6.040 -9.168 -2.480 1.00 89.94 98 ASP A CA 1
ATOM 723 C C . ASP A 1 98 ? -5.521 -8.330 -3.651 1.00 89.94 98 ASP A C 1
ATOM 725 O O . ASP A 1 98 ? -5.373 -7.121 -3.488 1.00 89.94 98 ASP A O 1
ATOM 729 N N . ASP A 1 99 ? -5.276 -8.955 -4.803 1.00 87.50 99 ASP A N 1
ATOM 730 C CA . ASP A 1 99 ? -4.763 -8.304 -6.023 1.00 87.50 99 ASP A CA 1
ATOM 731 C C . ASP A 1 99 ? -3.569 -7.361 -5.761 1.00 87.50 99 ASP A C 1
ATOM 733 O O . ASP A 1 99 ? -3.621 -6.159 -6.023 1.00 87.50 99 ASP A O 1
ATOM 737 N N . ASP A 1 100 ? -2.519 -7.897 -5.123 1.00 89.44 100 ASP A N 1
ATOM 738 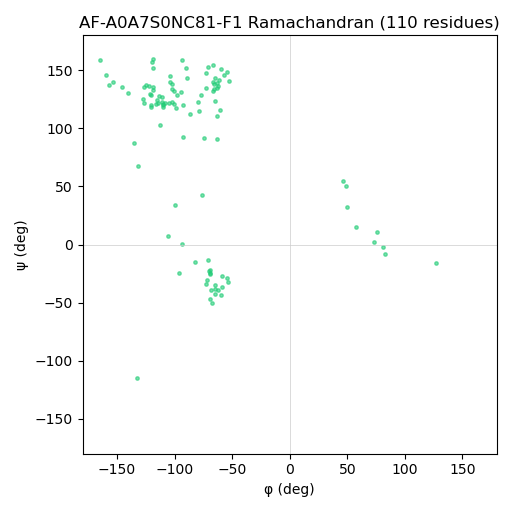C CA . ASP A 1 100 ? -1.322 -7.145 -4.713 1.00 89.44 100 ASP A CA 1
ATOM 739 C C . ASP A 1 100 ? -1.609 -5.941 -3.788 1.00 89.44 100 ASP A C 1
ATOM 741 O O . ASP A 1 100 ? -0.750 -5.087 -3.580 1.00 89.44 100 ASP A O 1
ATOM 745 N N . CYS A 1 101 ? -2.806 -5.851 -3.201 1.00 90.19 101 CYS A N 1
ATOM 746 C CA . CYS A 1 101 ? -3.211 -4.752 -2.335 1.00 90.19 101 CYS A CA 1
ATOM 747 C C . CYS A 1 101 ? -3.555 -5.222 -0.919 1.00 90.19 101 CYS A C 1
ATOM 749 O O . CYS A 1 101 ? -4.376 -6.119 -0.721 1.00 90.19 101 CYS A O 1
ATOM 751 N N . LEU A 1 102 ? -3.032 -4.530 0.095 1.00 92.38 102 LEU A N 1
ATOM 752 C CA . LEU A 1 102 ? -3.552 -4.612 1.458 1.00 92.38 102 LEU A CA 1
ATOM 753 C C . LEU A 1 102 ? -4.695 -3.605 1.622 1.00 92.38 102 LEU A C 1
ATOM 755 O O . LEU A 1 102 ? -4.459 -2.402 1.647 1.00 92.38 102 LEU A O 1
ATOM 759 N N . LYS A 1 103 ? -5.922 -4.092 1.794 1.00 93.12 103 LYS A N 1
ATOM 760 C CA . LYS A 1 103 ? -7.113 -3.288 2.090 1.00 93.12 103 LYS A CA 1
ATOM 761 C C . LYS A 1 103 ? -7.393 -3.333 3.586 1.00 93.12 103 LYS A C 1
ATOM 763 O O . LYS A 1 103 ? -7.655 -4.406 4.130 1.00 93.12 103 LYS A O 1
ATOM 768 N N . VAL A 1 104 ? -7.335 -2.182 4.244 1.00 92.69 104 VAL A N 1
ATOM 769 C CA . VAL A 1 104 ? -7.588 -2.013 5.680 1.00 92.69 104 VAL A CA 1
ATOM 770 C C . VAL A 1 104 ? -8.898 -1.267 5.862 1.00 92.69 104 VAL A C 1
ATOM 772 O O . VAL A 1 104 ? -9.024 -0.137 5.401 1.00 92.69 104 VAL A O 1
ATOM 775 N N . THR A 1 105 ? -9.861 -1.882 6.538 1.00 92.75 105 THR A N 1
ATOM 776 C CA . THR A 1 105 ? -11.184 -1.299 6.781 1.00 92.75 105 THR A CA 1
ATOM 777 C C . THR A 1 105 ? -11.283 -0.773 8.207 1.00 92.75 105 THR A C 1
ATOM 779 O O . THR A 1 105 ? -10.835 -1.420 9.156 1.00 92.75 105 THR A O 1
ATOM 782 N N . PHE A 1 106 ? -11.893 0.396 8.358 1.00 91.44 106 PHE A N 1
ATOM 783 C CA . PHE A 1 106 ? -12.051 1.118 9.611 1.00 91.44 106 PHE A CA 1
ATOM 784 C C . PHE A 1 106 ? -13.533 1.296 9.938 1.00 91.44 106 PHE A C 1
ATOM 786 O O . PHE A 1 106 ? -14.327 1.676 9.075 1.00 91.44 106 PHE A O 1
ATOM 793 N N . ALA A 1 107 ? -13.893 1.060 11.201 1.00 88.50 107 ALA A N 1
ATOM 794 C CA . ALA A 1 107 ? -15.215 1.397 11.720 1.00 88.50 107 ALA A CA 1
ATOM 795 C C . ALA A 1 107 ? -15.376 2.916 11.853 1.00 88.50 107 ALA A C 1
ATOM 797 O O . ALA A 1 107 ? -14.385 3.605 12.121 1.00 88.50 107 ALA A O 1
ATOM 798 N N . PRO A 1 108 ? -16.612 3.433 11.775 1.00 86.81 108 PRO A N 1
ATOM 799 C CA . PRO A 1 108 ? -16.922 4.781 12.223 1.00 86.81 108 PRO A CA 1
ATOM 800 C C . PRO A 1 108 ? -16.444 4.990 13.664 1.00 86.81 108 PRO A C 1
ATOM 802 O O . PRO A 1 108 ? -16.530 4.091 14.507 1.00 86.81 108 PRO A O 1
ATOM 805 N N . ALA A 1 109 ? -15.909 6.172 13.949 1.00 82.00 109 ALA A N 1
ATOM 806 C CA . ALA A 1 109 ? -15.615 6.574 15.312 1.00 82.00 109 ALA A CA 1
ATOM 807 C C . ALA A 1 109 ? -16.937 6.652 16.087 1.00 82.00 109 ALA A C 1
ATOM 809 O O . ALA A 1 109 ? -17.918 7.198 15.586 1.00 82.00 109 ALA A O 1
ATOM 810 N N . ALA A 1 110 ? -16.972 6.097 17.299 1.00 68.31 110 ALA A N 1
ATOM 811 C CA . ALA A 1 110 ? -18.129 6.257 18.167 1.00 68.31 110 ALA A CA 1
ATOM 812 C C . ALA A 1 110 ? -18.320 7.753 18.452 1.00 68.31 110 ALA A C 1
ATOM 814 O O . ALA A 1 110 ? -17.448 8.383 19.055 1.00 68.31 110 ALA A O 1
ATOM 815 N N . THR A 1 111 ? -19.438 8.314 17.996 1.00 54.12 111 THR A N 1
ATOM 816 C CA . THR A 1 111 ? -19.914 9.630 18.414 1.00 54.12 111 THR A CA 1
ATOM 817 C C . THR A 1 111 ? -20.201 9.551 19.908 1.00 54.12 111 THR A C 1
ATOM 819 O O . THR A 1 111 ? -21.088 8.814 20.337 1.00 54.12 111 THR A O 1
ATOM 822 N N . LYS A 1 112 ? -19.383 10.239 20.702 1.00 40.44 112 LYS A N 1
ATOM 823 C CA . LYS A 1 112 ? -19.729 10.576 22.081 1.00 40.44 112 LYS A CA 1
ATOM 824 C C . LYS A 1 112 ? -20.605 11.816 22.088 1.00 40.44 112 LYS A C 1
ATOM 826 O O . LYS A 1 112 ? -20.332 12.705 21.252 1.00 40.44 112 LYS A O 1
#

Sequence (112 aa):
RLPVFRLPPLAGDWGAVTGALPADLEAQSAASSIPPPTEVRAEAGAATVSFFLPGLSKAEVRLTQRMVNREVLVEACGQRRIITIPDGYGKVTGAKFDDDCLKVTFAPAATK

Secondary structure (DSSP, 8-state):
----PPPPP-SS-HHHHHHHS-S-HHHHHHTS-PPPSEEEEEETTEEEEEEE-TT--GGGEEEEEETTTTEEEEEETTEEEEEEPPTTEEEEEEEEEETTEEEEEEEEP---

Radius of gyration: 19.61 Å; Cα contacts (8 Å, |Δi|>4): 164; chains: 1; bounding box: 51×25×52 Å

pLDDT: mean 84.37, std 8.83, range [40.44, 93.12]

Organism: NCBI:txid1411642

Solvent-accessible surface area (backbone atoms only — not comparable to full-atom values): 6948 Å² total; per-residue (Å²): 127,82,89,82,80,77,69,66,82,83,79,85,51,62,64,62,42,58,69,55,45,67,98,53,60,63,60,58,56,68,70,40,92,68,74,57,66,62,44,82,46,80,53,101,74,39,36,37,40,35,33,55,43,76,95,60,56,73,89,56,51,47,82,45,80,40,77,91,78,43,32,36,37,40,37,41,92,92,43,77,46,79,42,73,56,57,88,69,41,52,58,76,74,48,75,48,74,54,92,44,21,43,37,37,30,24,33,57,40,83,84,125

InterPro domains:
  IPR008978 HSP20-like chaperone [G3DSA:2.60.40.790] (34-110)
  IPR040612 ArsA, HSP20-like domain [PF17886] (48-106)
  IPR053262 ArsA ATPase-like [PTHR43868] (29-106)